Protein AF-A0A3R7BCL9-F1 (afdb_monomer_lite)

Secondary structure (DSSP, 8-state):
------SS-TT--TT-S-EEEEEE-PPTTSSSTT--SS-TTT-S-EEETTEEE-HHHHHHHHHHHTT--EEEEEEEHHHHHHHHHHHSS-EEEEEEEEEETTEEEE--HHHHHHHHHTT---

Structure (mmCIF, N/CA/C/O backbone):
data_AF-A0A3R7BCL9-F1
#
_entry.id   AF-A0A3R7BCL9-F1
#
loop_
_atom_site.group_PDB
_atom_site.id
_atom_site.type_symbol
_atom_site.label_atom_id
_atom_site.label_alt_id
_atom_site.label_comp_id
_atom_site.label_asym_id
_atom_site.label_entity_id
_atom_site.label_seq_id
_atom_site.pdbx_PDB_ins_code
_atom_site.Cartn_x
_atom_site.Cartn_y
_atom_site.Cartn_z
_atom_site.occupancy
_atom_site.B_iso_or_equiv
_atom_site.auth_seq_id
_atom_site.auth_comp_id
_atom_site.auth_asym_id
_atom_site.auth_atom_id
_atom_site.pdbx_PDB_model_num
ATOM 1 N N .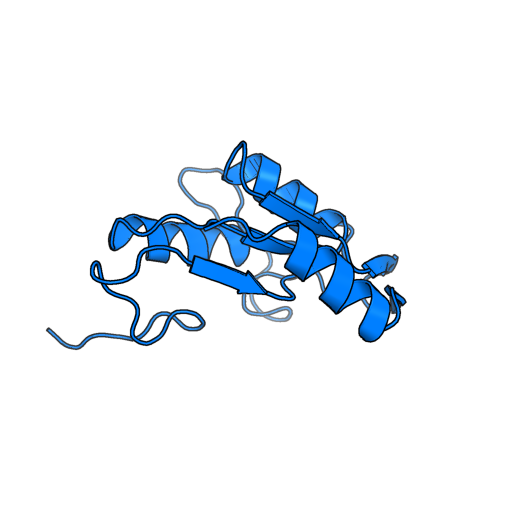 MET A 1 1 ? -26.756 9.597 -12.917 1.00 38.84 1 MET A N 1
ATOM 2 C CA . MET A 1 1 ? -25.893 9.479 -11.727 1.00 38.84 1 MET A CA 1
ATOM 3 C C . MET A 1 1 ? -24.548 10.030 -12.127 1.00 38.84 1 MET A C 1
ATOM 5 O O . MET A 1 1 ? -23.969 9.519 -13.073 1.00 38.84 1 MET A O 1
ATOM 9 N N . GLU A 1 2 ? -24.112 11.124 -11.513 1.00 37.06 2 GLU A N 1
ATOM 10 C CA . GLU A 1 2 ? -22.769 11.646 -11.752 1.00 37.06 2 GLU A CA 1
ATOM 11 C C . GLU A 1 2 ? -21.766 10.674 -11.127 1.00 37.06 2 GLU A C 1
ATOM 13 O O . GLU A 1 2 ? -21.778 10.428 -9.922 1.00 37.06 2 GLU A O 1
ATOM 18 N N . HIS A 1 3 ? -20.945 10.056 -11.971 1.00 44.19 3 HIS A N 1
ATOM 19 C CA . HIS A 1 3 ? -19.874 9.171 -11.544 1.00 44.19 3 HIS A CA 1
ATOM 20 C C . HIS A 1 3 ? -18.736 10.040 -11.003 1.00 44.19 3 HIS A C 1
ATOM 22 O O . HIS A 1 3 ? -17.852 10.457 -11.750 1.00 44.19 3 HIS A O 1
ATOM 28 N N . HIS A 1 4 ? -18.763 10.364 -9.709 1.00 42.41 4 HIS A N 1
ATOM 29 C CA . HIS A 1 4 ? -17.575 10.901 -9.055 1.00 42.41 4 HIS A CA 1
ATOM 30 C C . HIS A 1 4 ? -16.501 9.815 -9.060 1.00 42.41 4 HIS A C 1
ATOM 32 O O . HIS A 1 4 ? -16.613 8.809 -8.361 1.00 42.41 4 HIS A O 1
ATOM 38 N N . ALA A 1 5 ? -15.487 10.012 -9.901 1.00 40.50 5 ALA A N 1
ATOM 39 C CA . ALA A 1 5 ? -14.322 9.153 -9.963 1.00 40.50 5 ALA A CA 1
ATOM 40 C C . ALA A 1 5 ? -13.667 9.084 -8.568 1.00 40.50 5 ALA A C 1
ATOM 42 O O . ALA A 1 5 ? -13.294 10.131 -8.028 1.00 40.50 5 ALA A O 1
ATOM 43 N N . PRO A 1 6 ? -13.523 7.893 -7.967 1.00 52.25 6 PRO A N 1
ATOM 44 C CA . PRO A 1 6 ? -12.655 7.727 -6.809 1.00 52.25 6 PRO A CA 1
ATOM 45 C C . PRO A 1 6 ? -11.238 8.182 -7.177 1.00 52.25 6 PRO A C 1
ATOM 47 O O . PRO A 1 6 ? -10.788 7.936 -8.294 1.00 52.25 6 PRO A O 1
ATOM 50 N N . MET A 1 7 ? -10.560 8.882 -6.261 1.00 67.50 7 MET A N 1
ATOM 51 C CA . MET A 1 7 ? -9.319 9.624 -6.536 1.00 67.50 7 MET A CA 1
ATOM 52 C C . MET A 1 7 ? -8.298 8.834 -7.369 1.00 67.50 7 MET A C 1
ATOM 54 O O . MET A 1 7 ? -7.850 9.340 -8.397 1.00 67.50 7 MET A O 1
ATOM 58 N N . ALA A 1 8 ? -7.943 7.609 -6.956 1.00 76.44 8 ALA A N 1
ATOM 59 C CA . ALA A 1 8 ? -6.970 6.787 -7.681 1.00 76.44 8 ALA A CA 1
ATOM 60 C C . ALA A 1 8 ? -7.595 5.804 -8.691 1.00 76.44 8 ALA A C 1
ATOM 62 O O . ALA A 1 8 ? -6.902 5.356 -9.603 1.00 76.44 8 ALA A O 1
ATOM 63 N N . LEU A 1 9 ? -8.883 5.470 -8.551 1.00 88.94 9 LEU A N 1
ATOM 64 C CA . LEU A 1 9 ? -9.580 4.441 -9.340 1.00 88.94 9 LEU A CA 1
ATOM 65 C C . LEU A 1 9 ? -10.594 5.031 -10.335 1.00 88.94 9 LEU A C 1
ATOM 67 O O . LEU A 1 9 ? -11.637 4.439 -10.617 1.00 88.94 9 LEU A O 1
ATOM 71 N N . GLY A 1 10 ? -10.315 6.224 -10.863 1.00 87.44 10 GLY A N 1
ATOM 72 C CA . GLY A 1 10 ? -11.179 6.870 -11.846 1.00 87.44 10 GLY A CA 1
ATOM 73 C C . GLY A 1 10 ? -11.420 5.987 -13.073 1.00 87.44 10 GLY A C 1
ATOM 74 O O . GLY A 1 10 ? -10.475 5.534 -13.713 1.00 87.44 10 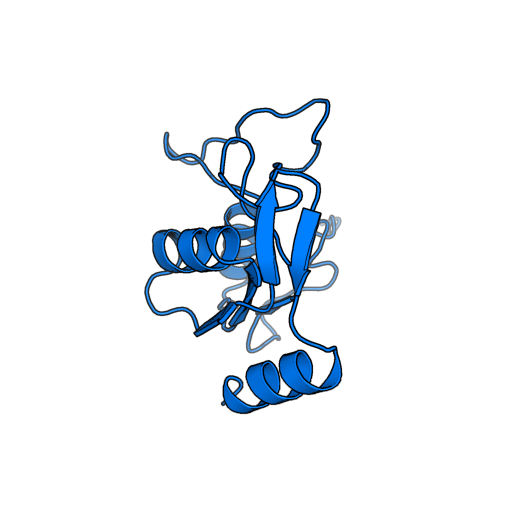GLY A O 1
ATOM 75 N N . GLY A 1 11 ? -12.694 5.755 -13.398 1.00 89.62 11 GLY A N 1
ATOM 76 C CA . GLY A 1 11 ? -13.103 4.889 -14.507 1.00 89.62 11 GLY A CA 1
ATOM 77 C C . GLY A 1 11 ? -13.226 3.404 -14.158 1.00 89.62 11 GLY A C 1
ATOM 78 O O . GLY A 1 11 ? -13.534 2.621 -15.049 1.00 89.62 11 GLY A O 1
ATOM 79 N N . LEU A 1 12 ? -13.019 3.012 -12.895 1.00 94.38 12 LEU A N 1
ATOM 80 C CA . LEU A 1 12 ? -13.310 1.654 -12.447 1.00 94.38 12 LEU A CA 1
ATOM 81 C C . LEU A 1 12 ? -14.816 1.372 -12.496 1.00 94.38 12 LEU A C 1
ATOM 83 O O . LEU A 1 12 ? -15.624 2.146 -11.979 1.00 94.38 12 LEU A O 1
ATOM 87 N N . ASP A 1 13 ? -15.163 0.224 -13.063 1.00 94.62 13 ASP A N 1
ATOM 88 C CA . ASP A 1 13 ? -16.486 -0.383 -13.005 1.00 94.62 13 ASP A CA 1
ATOM 89 C C . ASP A 1 13 ? -16.362 -1.916 -12.892 1.00 94.62 13 ASP A C 1
ATOM 91 O O . ASP A 1 13 ? -15.260 -2.456 -12.778 1.00 94.62 13 ASP A O 1
ATOM 95 N N . GLY A 1 14 ? -17.488 -2.632 -12.908 1.00 95.50 14 GLY A N 1
ATOM 96 C CA . GLY A 1 14 ? -17.506 -4.094 -12.776 1.00 95.50 14 GLY A CA 1
ATOM 97 C C . GLY A 1 14 ? -17.016 -4.873 -14.004 1.00 95.50 14 GLY A C 1
ATOM 98 O O . GLY A 1 14 ? -17.093 -6.097 -13.988 1.00 95.50 14 GLY A O 1
ATOM 99 N N . SER A 1 15 ? -16.562 -4.208 -15.075 1.00 96.44 15 SER A N 1
ATOM 100 C CA . SER A 1 15 ? -15.997 -4.877 -16.257 1.00 96.44 15 SER A CA 1
ATOM 101 C C . SER A 1 15 ? -14.516 -5.237 -16.106 1.00 96.44 15 SER A C 1
ATOM 103 O O . SER A 1 15 ? -13.982 -5.974 -16.931 1.00 96.44 15 SER A O 1
ATOM 105 N N . PHE A 1 16 ? -13.850 -4.732 -15.064 1.00 96.94 16 PHE A N 1
ATOM 106 C CA . PHE A 1 16 ? -12.444 -5.012 -14.793 1.00 96.94 16 PHE A CA 1
ATOM 107 C C . PHE A 1 16 ? -12.276 -6.303 -13.992 1.00 96.94 16 PHE A C 1
ATOM 109 O O . PHE A 1 16 ? -12.977 -6.533 -13.010 1.00 96.94 16 PHE A O 1
ATOM 116 N N . ASP A 1 17 ? -11.271 -7.101 -14.350 1.00 96.69 17 ASP A N 1
ATOM 117 C CA . ASP A 1 17 ? -10.975 -8.354 -13.646 1.00 96.69 17 ASP A CA 1
ATOM 118 C C . ASP A 1 17 ? -10.272 -8.132 -12.297 1.00 96.69 17 ASP A C 1
ATOM 120 O O . ASP A 1 17 ? -10.405 -8.939 -11.376 1.00 96.69 17 ASP A O 1
ATOM 124 N N . ALA A 1 18 ? -9.487 -7.054 -12.172 1.00 95.94 18 ALA A N 1
ATOM 125 C CA . ALA A 1 18 ? -8.691 -6.779 -10.980 1.00 95.94 18 ALA A CA 1
ATOM 126 C C . ALA A 1 18 ? -8.220 -5.319 -10.870 1.00 95.94 18 ALA A C 1
ATOM 128 O O . ALA A 1 18 ? -8.046 -4.614 -11.864 1.00 95.94 18 ALA A O 1
ATOM 129 N N . VAL A 1 19 ? -7.906 -4.907 -9.639 1.00 96.12 19 VAL A N 1
ATOM 130 C CA . VAL A 1 19 ? -7.221 -3.650 -9.305 1.00 96.12 19 VAL A CA 1
ATOM 131 C C . VAL A 1 19 ? -5.810 -3.928 -8.793 1.00 96.12 19 VAL A C 1
ATOM 133 O O . VAL A 1 19 ? -5.599 -4.777 -7.922 1.00 96.12 19 VAL A O 1
ATOM 136 N N . PHE A 1 20 ? -4.845 -3.149 -9.284 1.00 96.69 20 PHE A N 1
ATOM 137 C CA . PHE A 1 20 ? -3.473 -3.119 -8.782 1.00 96.69 20 PHE A CA 1
ATOM 138 C C . PHE A 1 20 ? -3.153 -1.773 -8.130 1.00 96.69 20 PHE A C 1
ATOM 140 O O . PHE A 1 20 ? -3.129 -0.736 -8.789 1.00 96.69 20 PHE A O 1
ATOM 147 N N . LEU A 1 21 ? -2.820 -1.799 -6.841 1.00 96.94 21 LEU A N 1
ATOM 148 C CA . LEU A 1 21 ? -2.399 -0.626 -6.078 1.00 96.94 21 LEU A CA 1
ATOM 149 C C . LEU A 1 21 ? -0.868 -0.515 -6.124 1.00 96.94 21 LEU A C 1
ATOM 151 O O . LEU A 1 21 ? -0.142 -1.150 -5.353 1.00 96.94 21 LEU A O 1
ATOM 155 N N . ILE A 1 22 ? -0.349 0.254 -7.082 1.00 95.88 22 ILE A N 1
ATOM 156 C CA . ILE A 1 22 ? 1.091 0.330 -7.363 1.00 95.88 22 ILE A CA 1
ATOM 157 C C . ILE A 1 22 ? 1.748 1.523 -6.661 1.00 95.88 22 ILE A C 1
ATOM 159 O O . ILE A 1 22 ? 1.352 2.664 -6.858 1.00 95.88 22 ILE A O 1
ATOM 163 N N . GLY A 1 23 ? 2.814 1.275 -5.894 1.00 95.31 23 GLY A N 1
ATOM 164 C CA . GLY A 1 23 ? 3.636 2.327 -5.287 1.00 95.31 23 GLY A CA 1
ATOM 165 C C . GLY A 1 23 ? 3.052 2.977 -4.028 1.00 95.31 23 GLY A C 1
ATOM 166 O O . GLY A 1 23 ? 3.544 4.031 -3.624 1.00 95.31 23 GLY A O 1
ATOM 167 N N . PHE A 1 24 ? 2.064 2.344 -3.398 1.00 97.44 24 PHE A N 1
ATOM 168 C CA . PHE A 1 24 ? 1.395 2.832 -2.195 1.00 97.44 24 PHE A CA 1
ATOM 169 C C . PHE A 1 24 ? 2.346 2.931 -0.988 1.00 97.44 24 PHE A C 1
ATOM 171 O O . PHE A 1 24 ? 3.423 2.322 -0.939 1.00 97.44 24 PHE A O 1
ATOM 178 N N . HIS A 1 25 ? 1.932 3.722 -0.000 1.00 97.69 25 HIS A N 1
ATOM 179 C CA . HIS A 1 25 ? 2.544 3.809 1.325 1.00 97.69 25 HIS A CA 1
ATOM 180 C C . HIS A 1 25 ? 1.531 3.417 2.402 1.00 97.69 25 HIS A C 1
ATOM 182 O O . HIS A 1 25 ? 0.335 3.305 2.142 1.00 97.69 25 HIS A O 1
ATOM 188 N N . ALA A 1 26 ? 2.026 3.202 3.617 1.00 97.81 26 ALA A N 1
ATOM 189 C CA . ALA A 1 26 ? 1.173 2.917 4.760 1.00 97.81 26 ALA A CA 1
ATOM 190 C C . ALA A 1 26 ? 0.375 4.148 5.220 1.00 97.81 26 ALA A C 1
ATOM 192 O O . ALA A 1 26 ? 0.759 5.296 4.959 1.00 97.81 26 ALA A O 1
ATOM 193 N N . MET A 1 27 ? -0.693 3.881 5.965 1.00 97.75 27 MET A N 1
ATOM 194 C CA . MET A 1 27 ? -1.547 4.856 6.635 1.00 97.75 27 MET A CA 1
ATOM 195 C C . MET A 1 27 ? -0.781 5.782 7.589 1.00 97.75 27 MET A C 1
ATOM 197 O O . MET A 1 27 ? 0.335 5.493 8.036 1.00 97.75 27 MET A O 1
ATOM 201 N N . ALA A 1 28 ? -1.401 6.908 7.942 1.00 97.44 28 ALA A N 1
ATOM 202 C CA . ALA A 1 28 ? -0.882 7.818 8.958 1.00 97.44 28 ALA A CA 1
ATOM 203 C C . ALA A 1 28 ? -0.562 7.093 10.283 1.00 97.44 28 ALA A C 1
ATOM 205 O O . ALA A 1 28 ? -1.217 6.134 10.671 1.00 97.44 28 ALA A O 1
ATOM 206 N N . GLY A 1 29 ? 0.509 7.517 10.961 1.00 94.56 29 GLY A N 1
ATOM 207 C CA . GLY A 1 29 ? 0.976 6.888 12.206 1.00 94.56 29 GLY A CA 1
ATOM 208 C C . GLY A 1 29 ? 1.775 5.588 12.022 1.00 94.56 29 GLY A C 1
ATOM 209 O O . GLY A 1 29 ? 2.488 5.181 12.942 1.00 94.56 29 GLY A O 1
ATOM 210 N N . ALA A 1 30 ? 1.748 4.964 10.840 1.00 96.12 30 ALA A N 1
ATOM 211 C CA . ALA A 1 30 ? 2.576 3.798 10.555 1.00 96.12 30 ALA A CA 1
ATOM 212 C C . ALA A 1 30 ? 4.067 4.160 10.424 1.00 96.12 30 ALA A C 1
ATOM 214 O O . ALA A 1 30 ? 4.446 5.239 9.951 1.00 96.12 30 ALA A O 1
ATOM 215 N N . LYS A 1 31 ? 4.936 3.204 10.781 1.00 96.06 31 LYS A N 1
ATOM 216 C CA . LYS A 1 31 ? 6.393 3.279 10.578 1.00 96.06 31 LYS A CA 1
ATOM 217 C C . LYS A 1 31 ? 6.756 2.953 9.122 1.00 96.06 31 LYS A C 1
ATOM 219 O O . LYS A 1 31 ? 7.390 1.940 8.859 1.00 96.06 31 LYS A O 1
ATOM 224 N N . GLY A 1 32 ? 6.312 3.800 8.196 1.00 96.81 32 GLY A N 1
ATOM 225 C CA . GLY A 1 32 ? 6.532 3.668 6.753 1.00 96.81 32 GLY A CA 1
ATOM 226 C C . GLY A 1 32 ? 7.032 4.963 6.115 1.00 96.81 32 GLY A C 1
ATOM 227 O O . GLY A 1 32 ? 6.903 6.047 6.691 1.00 96.81 32 GLY A O 1
ATOM 228 N N . VAL A 1 33 ? 7.638 4.858 4.935 1.00 97.88 33 VAL A N 1
ATOM 229 C CA . VAL A 1 33 ? 8.121 6.023 4.186 1.00 97.88 33 VAL A CA 1
ATOM 230 C C . VAL A 1 33 ? 6.933 6.742 3.548 1.00 97.88 33 VAL A C 1
ATOM 232 O O . VAL A 1 33 ? 6.103 6.136 2.878 1.00 97.88 33 VAL A O 1
ATOM 235 N N . LEU A 1 34 ? 6.861 8.052 3.766 1.00 96.94 34 LEU A N 1
ATOM 236 C CA . LEU A 1 34 ? 5.750 8.940 3.424 1.00 96.94 34 LEU A CA 1
ATOM 237 C C . LEU A 1 34 ? 4.413 8.553 4.069 1.00 96.94 34 LEU A C 1
ATOM 239 O O . LEU A 1 34 ? 3.369 8.930 3.547 1.00 96.94 34 LEU A O 1
ATOM 243 N N . SER A 1 35 ? 4.426 7.869 5.219 1.00 97.06 35 SER A N 1
ATOM 244 C CA . SER A 1 35 ? 3.190 7.443 5.880 1.00 97.06 35 SER A CA 1
ATOM 245 C C . SER A 1 35 ? 2.238 8.616 6.153 1.00 97.06 35 SER A C 1
ATOM 247 O O . SER A 1 35 ? 2.596 9.620 6.792 1.00 97.06 35 SER A O 1
ATOM 249 N N . HIS A 1 36 ? 1.034 8.515 5.593 1.00 97.31 36 HIS A N 1
ATOM 250 C CA . HIS A 1 36 ? -0.100 9.416 5.788 1.00 97.31 36 HIS A CA 1
ATOM 251 C C . HIS A 1 36 ? -1.378 8.776 5.232 1.00 97.31 36 HIS A C 1
ATOM 253 O O . HIS A 1 36 ? -1.323 7.734 4.586 1.00 97.31 36 HIS A O 1
ATOM 259 N N . THR A 1 37 ? -2.516 9.422 5.474 1.00 96.31 37 THR A N 1
ATOM 260 C CA . THR A 1 37 ? -3.800 9.044 4.881 1.00 96.31 37 THR A CA 1
ATOM 261 C C . THR A 1 37 ? -4.407 10.285 4.236 1.00 96.31 37 THR A C 1
ATOM 263 O O . THR A 1 37 ? -4.769 11.203 4.969 1.00 96.31 37 THR A O 1
ATOM 266 N N . MET A 1 38 ? -4.510 10.337 2.902 1.00 93.25 38 MET A N 1
ATOM 267 C CA . MET A 1 38 ? -5.088 11.411 2.070 1.00 93.25 38 MET A CA 1
ATOM 268 C C . MET A 1 38 ? -4.388 12.775 2.162 1.00 93.25 38 MET A C 1
ATOM 270 O O . MET A 1 38 ? -3.973 13.358 1.165 1.00 93.25 38 MET A O 1
ATOM 274 N N . SER A 1 39 ? -4.257 13.331 3.365 1.00 93.00 39 SER A N 1
ATOM 275 C CA . SER A 1 39 ? -3.569 14.591 3.610 1.00 93.00 39 SER A CA 1
ATOM 276 C C . SER A 1 39 ? -2.698 14.492 4.848 1.00 93.00 39 SER A C 1
ATOM 278 O O . SER A 1 39 ? -3.189 14.478 5.974 1.00 93.00 39 SER A O 1
ATOM 280 N N . SER A 1 40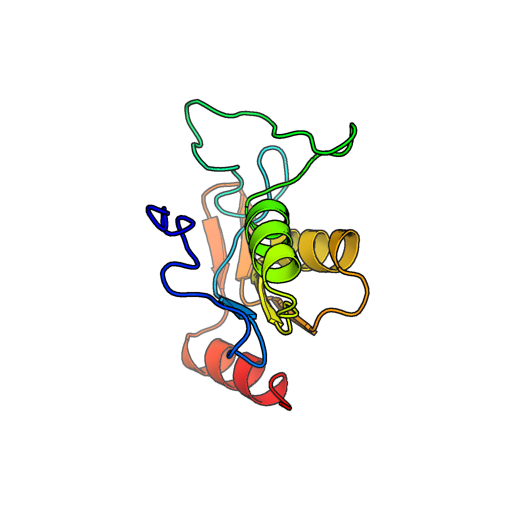 ? -1.383 14.554 4.643 1.00 91.62 40 SER A N 1
ATOM 281 C CA . SER A 1 40 ? -0.400 14.588 5.735 1.00 91.62 40 SER A CA 1
ATOM 282 C C . SER A 1 40 ? -0.496 15.816 6.650 1.00 91.62 40 SER A C 1
ATOM 284 O O . SER A 1 40 ? 0.163 15.855 7.687 1.00 91.62 40 SER A O 1
ATOM 286 N N . ARG A 1 41 ? -1.298 16.819 6.274 1.00 93.38 41 ARG A N 1
ATOM 287 C CA . ARG A 1 41 ? -1.489 18.064 7.029 1.00 93.38 41 ARG A CA 1
ATOM 288 C C . ARG A 1 41 ? -2.811 18.119 7.782 1.00 93.38 41 ARG A C 1
ATOM 290 O O . ARG A 1 41 ? -2.891 18.796 8.800 1.00 93.38 41 ARG A O 1
ATOM 297 N N . HIS A 1 42 ? -3.841 17.468 7.249 1.00 95.38 42 HIS A N 1
ATOM 298 C CA . HIS A 1 42 ? -5.219 17.661 7.698 1.00 95.38 42 HIS A CA 1
ATOM 299 C C . HIS A 1 42 ? -5.859 16.392 8.265 1.00 95.38 42 HIS A C 1
ATOM 301 O O . HIS A 1 42 ? -6.846 16.498 8.986 1.00 95.38 42 HIS A O 1
ATOM 307 N N . ILE A 1 43 ? -5.314 15.208 7.969 1.00 94.25 43 ILE A N 1
ATOM 308 C CA . ILE A 1 43 ? -5.911 13.929 8.357 1.00 94.25 43 ILE A CA 1
ATOM 309 C C . ILE A 1 43 ? -4.883 13.113 9.138 1.00 94.25 43 ILE A C 1
ATOM 311 O O . ILE A 1 43 ? -3.818 12.767 8.630 1.00 94.25 43 ILE A O 1
ATOM 315 N N . TYR A 1 44 ? -5.224 12.808 10.391 1.00 92.62 44 TYR A N 1
ATOM 316 C CA . TYR A 1 44 ? -4.397 11.965 11.254 1.00 92.62 44 TYR A CA 1
ATOM 317 C C . TYR A 1 44 ? -4.832 10.499 11.225 1.00 92.62 44 TYR A C 1
ATOM 319 O O . TYR A 1 44 ? -3.975 9.630 11.295 1.00 92.62 44 TYR A O 1
ATOM 327 N N . ARG A 1 45 ? -6.141 10.215 11.136 1.00 96.06 45 ARG A N 1
ATOM 328 C CA . ARG A 1 45 ? -6.702 8.851 11.115 1.00 96.06 45 ARG A CA 1
ATOM 329 C C . ARG A 1 45 ? -8.010 8.839 10.334 1.00 96.06 45 ARG A C 1
ATOM 331 O O . ARG A 1 45 ? -8.764 9.810 10.397 1.00 96.06 45 ARG A O 1
ATOM 338 N N . VAL A 1 46 ? -8.297 7.727 9.666 1.00 96.38 46 VAL A N 1
ATOM 339 C CA . VAL A 1 46 ? -9.611 7.421 9.081 1.00 96.38 46 VAL A CA 1
ATOM 340 C C . VAL A 1 46 ? -10.091 6.115 9.698 1.00 96.38 46 VAL A C 1
ATOM 342 O O . VAL A 1 46 ? -9.320 5.162 9.784 1.00 96.38 46 VAL A O 1
ATOM 345 N N . LEU A 1 47 ? -11.342 6.078 10.161 1.00 97.25 47 LEU A N 1
ATOM 346 C CA . LEU A 1 47 ? -11.928 4.905 10.807 1.00 97.25 47 LEU A CA 1
ATOM 347 C C . LEU A 1 47 ? -13.060 4.337 9.950 1.00 97.25 47 LEU A C 1
ATOM 349 O O . LEU A 1 47 ? -14.003 5.050 9.617 1.00 97.25 47 LEU A O 1
ATOM 353 N N . LEU A 1 48 ? -12.995 3.040 9.671 1.00 94.81 48 LEU A N 1
ATOM 354 C CA . LEU A 1 48 ? -14.074 2.247 9.100 1.00 94.81 48 LEU A CA 1
ATOM 355 C C . LEU A 1 48 ? -14.557 1.251 10.151 1.00 94.81 48 LEU A C 1
ATOM 357 O O . LEU A 1 48 ? -13.798 0.384 10.579 1.00 94.81 48 LEU A O 1
ATOM 361 N N . ASN A 1 49 ? -15.817 1.366 10.573 1.00 95.25 49 ASN A N 1
ATOM 362 C CA . ASN A 1 49 ? -16.413 0.492 11.594 1.00 95.25 49 ASN A CA 1
ATOM 363 C C . ASN A 1 49 ? -15.536 0.355 12.859 1.00 95.25 49 ASN A C 1
ATOM 365 O O . ASN A 1 49 ? -15.394 -0.722 13.429 1.00 95.25 49 ASN A O 1
ATOM 369 N N . GLY A 1 50 ? -14.898 1.456 13.270 1.00 95.88 50 GLY A N 1
ATOM 370 C CA . GLY A 1 50 ? -14.001 1.507 14.429 1.00 95.88 50 GLY A CA 1
ATOM 371 C C . GLY A 1 50 ? -12.571 1.015 14.180 1.00 95.88 50 GLY A C 1
ATOM 372 O O . GLY A 1 50 ? -11.724 1.189 15.052 1.00 95.88 50 GLY A O 1
ATOM 373 N N . SER A 1 51 ? -12.273 0.465 13.001 1.00 95.00 51 SER A N 1
ATOM 374 C CA . SER A 1 51 ? -10.925 0.054 12.598 1.00 95.00 51 SER A CA 1
ATOM 375 C C . SER A 1 51 ? -10.246 1.131 11.760 1.00 95.00 51 SER A C 1
ATOM 377 O O . SER A 1 51 ? -10.867 1.752 10.904 1.00 95.00 51 SER A O 1
ATOM 379 N N . GLU A 1 52 ? -8.965 1.373 12.012 1.00 96.81 52 GLU A N 1
ATOM 380 C CA . GLU A 1 52 ? -8.202 2.378 11.278 1.00 96.81 52 GLU A CA 1
ATOM 381 C C . GLU A 1 52 ? -7.789 1.874 9.898 1.00 96.81 52 GLU A C 1
ATOM 383 O O . GLU A 1 52 ? -7.339 0.736 9.760 1.00 96.81 52 GLU A O 1
ATOM 388 N N . ILE A 1 53 ? -7.949 2.729 8.888 1.00 97.50 53 ILE A N 1
ATOM 389 C CA . ILE A 1 53 ? -7.589 2.431 7.503 1.00 97.50 53 ILE A CA 1
ATOM 390 C C . ILE A 1 53 ? -6.769 3.567 6.881 1.00 97.50 53 ILE A C 1
ATOM 392 O O . ILE A 1 53 ? -6.968 4.749 7.181 1.00 97.50 53 ILE A O 1
ATOM 396 N N . GLY A 1 54 ? -5.852 3.199 5.986 1.00 97.19 54 GLY A N 1
ATOM 397 C CA . GLY A 1 54 ? -5.187 4.113 5.063 1.00 97.19 54 GLY A CA 1
ATOM 398 C C . GLY A 1 54 ? -5.849 4.155 3.694 1.00 97.19 54 GLY A C 1
ATOM 399 O O . GLY A 1 54 ? -6.934 3.616 3.471 1.00 97.19 54 GLY A O 1
ATOM 400 N N . GLU A 1 55 ? -5.142 4.756 2.743 1.00 97.19 55 GLU A N 1
ATOM 401 C CA . GLU A 1 55 ? -5.557 4.819 1.338 1.00 97.19 55 GLU A CA 1
ATOM 402 C C . GLU A 1 55 ? -5.664 3.429 0.705 1.00 97.19 55 GLU A C 1
ATOM 404 O O . GLU A 1 55 ? -6.559 3.204 -0.098 1.00 97.19 55 GLU A O 1
ATOM 409 N N . ILE A 1 56 ? -4.834 2.463 1.126 1.00 97.81 56 ILE A N 1
ATOM 410 C CA . ILE A 1 56 ? -4.957 1.061 0.691 1.00 97.81 56 ILE A CA 1
ATOM 411 C C . ILE A 1 56 ? -6.356 0.534 1.018 1.00 97.81 56 ILE A C 1
ATOM 413 O O . ILE A 1 56 ? -7.009 -0.056 0.161 1.00 97.81 56 ILE A O 1
ATOM 417 N N . GLY A 1 57 ? -6.834 0.769 2.243 1.00 97.12 57 GLY A N 1
ATOM 418 C CA . GLY A 1 57 ? -8.177 0.371 2.657 1.00 97.12 57 GLY A CA 1
ATOM 419 C C . GLY A 1 57 ? -9.265 1.122 1.894 1.00 97.12 57 GLY A C 1
ATOM 420 O O . GLY A 1 57 ? -10.196 0.493 1.403 1.00 97.12 57 GLY A O 1
ATOM 421 N N . ILE A 1 58 ? -9.128 2.443 1.746 1.00 96.38 58 ILE A N 1
ATOM 422 C CA . ILE A 1 58 ? -10.102 3.286 1.032 1.00 96.38 58 ILE A CA 1
ATOM 423 C C . ILE A 1 58 ? -10.273 2.816 -0.419 1.00 96.38 58 ILE A C 1
ATOM 425 O O . ILE A 1 58 ? -11.394 2.529 -0.838 1.00 96.38 58 ILE A O 1
ATOM 429 N N . GLU A 1 59 ? -9.177 2.660 -1.163 1.00 96.50 59 GLU A N 1
ATOM 430 C CA . GLU A 1 59 ? -9.224 2.216 -2.561 1.00 96.50 59 GLU A CA 1
ATOM 431 C C . GLU A 1 59 ? -9.709 0.762 -2.684 1.00 96.50 59 GLU A C 1
ATOM 433 O O . GLU A 1 59 ? -10.434 0.419 -3.616 1.00 96.50 59 GLU A O 1
ATOM 438 N N . SER A 1 60 ? -9.405 -0.095 -1.704 1.00 96.12 60 SER A N 1
ATOM 439 C CA . SER A 1 60 ? -9.921 -1.471 -1.686 1.00 96.12 60 SER A CA 1
ATOM 440 C C . SER A 1 60 ? -11.434 -1.540 -1.466 1.00 96.12 60 SER A C 1
ATOM 442 O O . SER A 1 60 ? -12.093 -2.400 -2.046 1.00 96.12 60 SER A O 1
ATOM 444 N N . LEU A 1 61 ? -12.006 -0.640 -0.658 1.00 95.31 61 LEU A N 1
ATOM 445 C CA . LEU A 1 61 ? -13.460 -0.551 -0.475 1.00 95.31 61 LEU A CA 1
ATOM 446 C C . LEU A 1 61 ? -14.156 -0.115 -1.761 1.00 95.31 61 LEU A C 1
ATOM 448 O O . LEU A 1 61 ? -15.193 -0.666 -2.118 1.00 95.31 61 LEU A O 1
ATOM 452 N N . ILE A 1 62 ? -13.570 0.858 -2.458 1.00 95.00 62 ILE A N 1
ATOM 453 C CA . ILE A 1 62 ? -14.053 1.320 -3.758 1.00 95.00 62 ILE A CA 1
ATOM 454 C C . ILE A 1 62 ? -14.021 0.174 -4.774 1.00 95.00 62 ILE A C 1
ATOM 456 O O . ILE A 1 62 ? -15.012 -0.057 -5.462 1.00 95.00 62 ILE A O 1
ATOM 460 N N . ALA A 1 63 ? -12.919 -0.575 -4.845 1.00 95.94 63 ALA A N 1
ATOM 461 C CA . ALA A 1 63 ? -12.821 -1.732 -5.730 1.00 95.94 63 ALA A CA 1
ATOM 462 C C . ALA A 1 63 ? -13.872 -2.803 -5.387 1.00 95.94 63 ALA A C 1
ATOM 464 O O . ALA A 1 63 ? -14.611 -3.261 -6.261 1.00 95.94 63 ALA A O 1
ATOM 465 N N . GLY A 1 64 ? -14.022 -3.111 -4.095 1.00 95.44 64 GLY A N 1
ATOM 466 C CA . GLY A 1 64 ? -15.033 -4.041 -3.595 1.00 95.44 64 GLY A CA 1
ATOM 467 C C . GLY A 1 64 ? -16.471 -3.612 -3.901 1.00 95.44 64 GLY A C 1
ATOM 468 O O . GLY A 1 64 ? -17.300 -4.470 -4.194 1.00 95.44 64 GLY A O 1
ATOM 469 N N . TYR A 1 65 ? -16.769 -2.308 -3.909 1.00 95.56 65 TYR A N 1
ATOM 470 C CA . TYR A 1 65 ? -18.082 -1.785 -4.307 1.00 95.56 65 TYR A CA 1
ATOM 471 C C . TYR A 1 65 ? -18.442 -2.150 -5.756 1.00 95.56 65 TYR A C 1
ATOM 473 O O . TYR A 1 65 ? -19.592 -2.485 -6.034 1.00 95.56 65 TYR A O 1
ATOM 481 N N . TYR A 1 66 ? -17.464 -2.146 -6.666 1.00 96.31 66 TYR A N 1
ATOM 482 C CA . TYR A 1 66 ? -17.651 -2.571 -8.057 1.00 96.31 66 TYR A CA 1
ATOM 483 C C . TYR A 1 66 ? -17.521 -4.087 -8.264 1.00 96.31 66 TYR A C 1
ATOM 485 O O . TYR A 1 66 ? -17.640 -4.559 -9.391 1.00 96.31 66 TYR A O 1
ATOM 493 N N . GLY A 1 67 ? -17.288 -4.862 -7.200 1.00 96.56 67 GLY A N 1
ATOM 494 C CA . GLY A 1 67 ? -17.061 -6.304 -7.291 1.00 96.56 67 GLY A CA 1
ATOM 495 C C . GLY A 1 67 ? -15.696 -6.686 -7.871 1.00 96.56 67 GLY A C 1
ATOM 496 O O . GLY A 1 67 ? -15.501 -7.845 -8.227 1.00 96.56 67 GLY A O 1
ATOM 497 N N . VAL A 1 68 ? -14.751 -5.743 -7.951 1.00 97.12 68 VAL A N 1
ATOM 498 C CA . VAL A 1 68 ? -13.421 -5.964 -8.532 1.00 97.12 68 VAL A CA 1
ATOM 499 C C . VAL A 1 68 ? -12.403 -6.225 -7.415 1.00 97.12 68 VAL A C 1
ATOM 501 O O . VAL A 1 68 ? -12.240 -5.385 -6.525 1.00 97.12 68 VAL A O 1
ATOM 504 N N . PRO A 1 69 ? -11.691 -7.365 -7.416 1.00 96.06 69 PRO A N 1
ATOM 505 C CA . PRO A 1 69 ? -10.723 -7.675 -6.373 1.00 96.06 69 PRO A CA 1
ATOM 506 C C . PRO A 1 69 ? -9.438 -6.847 -6.512 1.00 96.06 69 PRO A C 1
ATOM 508 O O . PRO A 1 69 ? -8.914 -6.645 -7.609 1.00 96.06 69 PRO A O 1
ATOM 511 N N . VAL A 1 70 ? -8.856 -6.437 -5.382 1.00 96.94 70 VAL A N 1
ATOM 512 C CA . VAL A 1 70 ? -7.469 -5.948 -5.357 1.00 96.94 70 VAL A CA 1
ATOM 513 C C . VAL A 1 70 ? -6.538 -7.153 -5.400 1.00 96.94 70 VAL A C 1
ATOM 515 O O . VAL A 1 70 ? -6.413 -7.886 -4.421 1.00 96.94 70 VAL A O 1
ATOM 518 N N . ALA A 1 71 ? -5.878 -7.359 -6.535 1.00 96.25 71 ALA A N 1
ATOM 519 C CA . ALA A 1 71 ? -5.038 -8.532 -6.757 1.00 96.25 71 ALA A CA 1
ATOM 520 C C . ALA A 1 71 ? -3.557 -8.286 -6.431 1.00 96.25 71 ALA A C 1
ATOM 522 O O . ALA A 1 71 ? -2.830 -9.237 -6.160 1.00 96.25 71 ALA A O 1
ATOM 523 N N . LEU A 1 72 ? -3.099 -7.028 -6.404 1.00 97.44 72 LEU A N 1
ATOM 524 C CA . LEU A 1 72 ? -1.710 -6.686 -6.090 1.00 97.44 72 LEU A CA 1
ATOM 525 C C . LEU A 1 72 ? -1.613 -5.355 -5.345 1.00 97.44 72 LEU A C 1
ATOM 527 O O . LEU A 1 72 ? -2.184 -4.355 -5.778 1.00 97.44 72 LEU A O 1
ATOM 531 N N . VAL A 1 73 ? -0.786 -5.317 -4.297 1.00 98.00 73 VAL A N 1
ATOM 532 C CA . VAL A 1 73 ? -0.355 -4.072 -3.643 1.00 98.00 73 VAL A CA 1
ATOM 533 C C . VAL A 1 73 ? 1.169 -3.992 -3.594 1.00 98.00 73 VAL A C 1
ATOM 535 O O . VAL A 1 73 ? 1.850 -4.883 -3.080 1.00 98.00 73 VAL A O 1
ATOM 538 N N . THR A 1 74 ? 1.746 -2.908 -4.105 1.00 98.25 74 THR A N 1
ATOM 539 C CA . THR A 1 74 ? 3.199 -2.686 -4.069 1.00 98.25 74 THR A CA 1
ATOM 540 C C . THR A 1 74 ? 3.528 -1.401 -3.331 1.00 98.25 74 THR A C 1
ATOM 542 O O . THR A 1 74 ? 2.803 -0.418 -3.443 1.00 98.25 74 THR A O 1
ATOM 545 N N . GLY A 1 75 ? 4.623 -1.398 -2.576 1.00 98.00 75 GLY A N 1
ATOM 546 C CA . GLY A 1 75 ? 4.944 -0.277 -1.700 1.00 98.00 75 GLY A CA 1
ATOM 547 C C . GLY A 1 75 ? 6.170 -0.527 -0.837 1.00 98.00 75 GLY A C 1
ATOM 548 O O . GLY A 1 75 ? 7.076 -1.277 -1.218 1.00 98.00 75 GLY A O 1
ATOM 549 N N . ASP A 1 76 ? 6.202 0.118 0.323 1.00 98.38 76 ASP A N 1
ATOM 550 C CA . ASP A 1 76 ? 7.163 -0.201 1.375 1.00 98.38 76 ASP A CA 1
ATOM 551 C C . ASP A 1 76 ? 6.706 -1.398 2.233 1.00 98.38 76 ASP A C 1
ATOM 553 O O . ASP A 1 76 ? 5.641 -1.993 2.036 1.00 98.38 76 ASP A O 1
ATOM 557 N N . GLU A 1 77 ? 7.550 -1.821 3.164 1.00 98.12 77 GLU A N 1
ATOM 558 C CA . GLU A 1 77 ? 7.278 -2.932 4.071 1.00 98.12 77 GLU A CA 1
ATOM 559 C C . GLU A 1 77 ? 6.036 -2.676 4.935 1.00 98.12 77 GLU A C 1
ATOM 561 O O . GLU A 1 77 ? 5.263 -3.597 5.196 1.00 98.12 77 GLU A O 1
ATOM 566 N N . ALA A 1 78 ? 5.798 -1.421 5.322 1.00 98.31 78 ALA A N 1
ATOM 567 C CA . ALA A 1 78 ? 4.634 -1.042 6.108 1.00 98.31 78 ALA A CA 1
ATOM 568 C C . ALA A 1 78 ? 3.343 -1.125 5.277 1.00 98.31 78 ALA A C 1
ATOM 570 O O . ALA A 1 78 ? 2.380 -1.739 5.730 1.00 98.31 78 ALA A O 1
ATOM 571 N N . ALA A 1 79 ? 3.341 -0.602 4.046 1.00 98.44 79 ALA A N 1
ATOM 572 C CA . ALA A 1 79 ? 2.209 -0.669 3.121 1.00 98.44 79 ALA A CA 1
ATOM 573 C C . ALA A 1 79 ? 1.827 -2.117 2.804 1.00 98.44 79 ALA A C 1
ATOM 575 O O . ALA A 1 79 ? 0.663 -2.502 2.837 1.00 98.44 79 ALA A O 1
ATOM 576 N N . THR A 1 80 ? 2.827 -2.956 2.532 1.00 98.19 80 THR A N 1
ATOM 577 C CA . THR A 1 80 ? 2.587 -4.374 2.232 1.00 98.19 80 THR A CA 1
ATOM 578 C C . THR A 1 80 ? 2.085 -5.159 3.446 1.00 98.19 80 THR A C 1
ATOM 580 O O . THR A 1 80 ? 1.277 -6.075 3.284 1.00 98.19 80 THR A O 1
ATOM 583 N N . LYS A 1 81 ? 2.505 -4.791 4.662 1.00 98.00 81 LYS A N 1
ATOM 584 C CA . LYS A 1 81 ? 1.953 -5.345 5.904 1.00 98.00 81 LYS A CA 1
ATOM 585 C C . LYS A 1 81 ? 0.508 -4.898 6.133 1.00 98.00 81 LYS A C 1
ATOM 587 O O . LYS A 1 81 ? -0.321 -5.733 6.484 1.00 98.00 81 LYS A O 1
ATOM 592 N N . GLU A 1 82 ? 0.208 -3.619 5.918 1.00 98.25 82 GLU A N 1
ATOM 593 C CA . GLU A 1 82 ? -1.153 -3.075 5.985 1.00 98.25 82 GLU A CA 1
ATOM 594 C C . GLU A 1 82 ? -2.080 -3.792 4.998 1.00 98.25 82 GLU A C 1
ATOM 596 O O . GLU A 1 82 ? -3.112 -4.317 5.407 1.00 98.25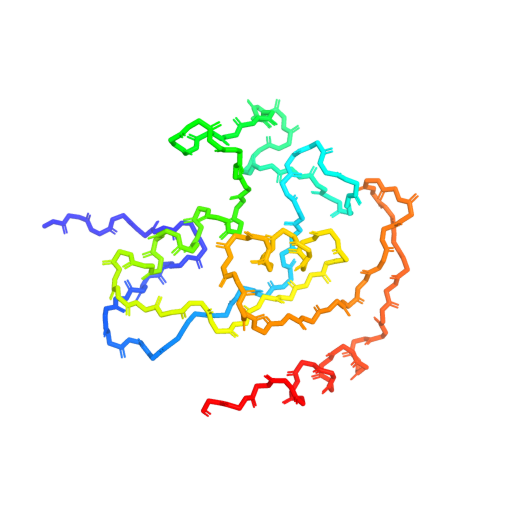 82 GLU A O 1
ATOM 601 N N . ALA A 1 83 ? -1.667 -3.922 3.734 1.00 98.19 83 ALA A N 1
ATOM 602 C CA . ALA A 1 83 ? -2.435 -4.615 2.704 1.00 98.19 83 ALA A CA 1
ATOM 603 C C . ALA A 1 83 ? -2.786 -6.056 3.102 1.00 98.19 83 ALA A C 1
ATOM 605 O O . ALA A 1 83 ? -3.944 -6.448 3.018 1.00 98.19 83 ALA A O 1
ATOM 606 N N . ARG A 1 84 ? -1.816 -6.836 3.600 1.00 97.56 84 ARG A N 1
ATOM 607 C CA . ARG A 1 84 ? -2.071 -8.210 4.078 1.00 97.56 84 ARG A CA 1
ATOM 608 C C . ARG A 1 84 ? -2.988 -8.250 5.295 1.00 97.56 84 ARG A C 1
ATOM 610 O O . ARG A 1 84 ? -3.816 -9.146 5.401 1.00 97.56 84 ARG A O 1
ATOM 617 N N . SER A 1 85 ? -2.847 -7.291 6.208 1.00 96.56 85 SER A N 1
ATOM 618 C CA . SER A 1 85 ? -3.714 -7.202 7.385 1.00 96.56 85 SER A CA 1
ATOM 619 C C . SER A 1 85 ? -5.166 -6.897 7.017 1.00 96.56 85 SER A C 1
ATOM 621 O O . SER A 1 85 ? -6.061 -7.348 7.723 1.00 96.56 85 SER A O 1
ATOM 623 N N . LEU A 1 86 ? -5.394 -6.122 5.953 1.00 95.94 86 LEU A N 1
ATOM 624 C CA . LEU A 1 86 ? -6.728 -5.708 5.512 1.00 95.94 86 LEU A CA 1
ATOM 625 C C . LEU A 1 86 ? -7.374 -6.709 4.545 1.00 95.94 86 LEU A C 1
ATOM 627 O O . LEU A 1 86 ? -8.566 -6.974 4.649 1.00 95.94 86 LEU A O 1
ATOM 631 N N . LEU A 1 87 ? -6.598 -7.255 3.606 1.00 95.56 87 LEU A N 1
ATOM 632 C CA . LEU A 1 87 ? -7.096 -8.021 2.455 1.00 95.56 87 LEU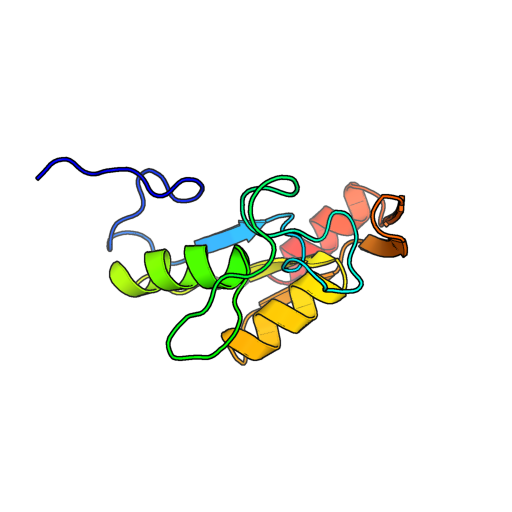 A CA 1
ATOM 633 C C . LEU A 1 87 ? -6.763 -9.521 2.527 1.00 95.56 87 LEU A C 1
ATOM 635 O O . LEU A 1 87 ? -7.076 -10.273 1.607 1.00 95.56 87 LEU A O 1
ATOM 639 N N . GLY A 1 88 ? -6.099 -9.976 3.592 1.00 92.94 88 GLY A N 1
ATOM 640 C CA . GLY A 1 88 ? -5.717 -11.376 3.763 1.00 92.94 88 GLY A CA 1
ATOM 641 C C . GLY A 1 88 ? -4.622 -11.810 2.785 1.00 92.94 88 GLY A C 1
ATOM 642 O O . GLY A 1 88 ? -3.485 -11.338 2.851 1.00 92.94 88 GLY A O 1
ATOM 643 N N . THR A 1 89 ? -4.940 -12.741 1.883 1.00 88.25 89 THR A N 1
ATOM 644 C CA . THR A 1 89 ? -3.977 -13.385 0.969 1.00 88.25 89 THR A CA 1
ATOM 645 C C . THR A 1 89 ? -3.667 -12.569 -0.291 1.00 88.25 89 THR A C 1
ATOM 647 O O . THR A 1 89 ? -3.295 -13.146 -1.309 1.00 88.25 89 THR A O 1
ATOM 650 N N . VAL A 1 90 ? -3.795 -11.238 -0.243 1.00 95.88 90 VAL A N 1
ATOM 651 C CA . VAL A 1 90 ? -3.436 -10.358 -1.367 1.00 95.88 90 VAL A CA 1
ATOM 652 C C . VAL A 1 90 ? -1.954 -10.495 -1.725 1.00 95.88 90 VAL A C 1
ATOM 654 O O . VAL A 1 90 ? -1.085 -10.583 -0.843 1.00 95.88 90 VAL A O 1
ATOM 657 N N . GLU A 1 91 ? -1.639 -10.481 -3.021 1.00 97.12 91 GLU A N 1
ATOM 658 C CA . GLU A 1 91 ? -0.245 -10.436 -3.433 1.00 97.12 91 GLU A CA 1
ATOM 659 C C . GLU A 1 91 ? 0.366 -9.083 -3.106 1.00 97.12 91 GLU A C 1
ATOM 661 O O . GLU A 1 91 ? -0.209 -8.016 -3.328 1.00 97.12 91 GLU A O 1
ATOM 666 N N . THR A 1 92 ? 1.581 -9.130 -2.566 1.00 97.69 92 THR A N 1
ATOM 667 C CA . THR A 1 92 ? 2.312 -7.917 -2.219 1.00 97.69 92 THR A CA 1
ATOM 668 C C . THR A 1 92 ? 3.754 -7.956 -2.674 1.00 97.69 92 THR A C 1
ATOM 670 O O . THR A 1 92 ? 4.405 -9.009 -2.651 1.00 97.69 92 THR A O 1
ATOM 673 N N . VAL A 1 93 ? 4.274 -6.783 -3.037 1.00 97.94 93 VAL A N 1
ATOM 674 C CA . VAL A 1 93 ? 5.682 -6.596 -3.397 1.00 97.94 93 VAL A CA 1
ATOM 675 C C . VAL A 1 93 ? 6.261 -5.392 -2.668 1.00 97.94 93 VAL A C 1
ATOM 677 O O . VAL A 1 93 ? 5.947 -4.242 -2.979 1.00 97.94 93 VAL A O 1
ATOM 680 N N . THR A 1 94 ? 7.150 -5.664 -1.717 1.00 98.12 94 THR A N 1
ATOM 681 C CA . THR A 1 94 ? 7.950 -4.641 -1.042 1.00 98.12 94 THR A CA 1
ATOM 682 C C . THR A 1 94 ? 9.109 -4.234 -1.948 1.00 98.12 94 THR A C 1
ATOM 684 O O . THR A 1 94 ? 9.937 -5.068 -2.319 1.00 98.12 94 THR A O 1
ATOM 687 N N . VAL A 1 95 ? 9.171 -2.957 -2.326 1.00 97.88 95 VAL A N 1
ATOM 688 C CA . VAL A 1 95 ? 10.212 -2.420 -3.227 1.00 97.88 95 VAL A CA 1
ATOM 689 C C . VAL A 1 95 ? 11.142 -1.407 -2.560 1.00 97.88 95 VAL A C 1
ATOM 691 O O . VAL A 1 95 ? 12.147 -1.010 -3.155 1.00 97.88 95 VAL A O 1
ATOM 694 N N . LYS A 1 96 ? 10.816 -0.992 -1.336 1.00 97.94 96 LYS A N 1
ATOM 695 C CA . LYS A 1 96 ? 11.581 -0.045 -0.523 1.00 97.94 96 LYS A CA 1
ATOM 696 C C . LYS A 1 96 ? 11.399 -0.362 0.965 1.00 97.94 96 LYS A C 1
ATOM 698 O O . LYS A 1 96 ? 10.374 -0.929 1.329 1.00 97.94 96 LYS A O 1
ATOM 703 N N . TRP A 1 97 ? 12.391 -0.008 1.777 1.00 98.25 97 TRP A N 1
ATOM 704 C CA . TRP A 1 97 ? 12.410 -0.190 3.230 1.00 98.25 97 TRP A CA 1
ATOM 705 C C . TRP A 1 97 ? 12.628 1.147 3.922 1.00 98.25 97 TRP A C 1
ATOM 707 O O . TRP A 1 97 ? 13.602 1.847 3.622 1.00 98.25 97 TRP A O 1
ATOM 717 N N . SER A 1 98 ? 11.718 1.510 4.816 1.00 97.38 98 SER A N 1
ATOM 718 C CA . SER A 1 98 ? 11.728 2.791 5.511 1.00 97.38 98 SER A CA 1
ATOM 719 C C . SER A 1 98 ? 12.869 2.867 6.526 1.00 97.38 98 SER A C 1
ATOM 721 O O . SER A 1 98 ? 13.044 1.989 7.367 1.00 97.38 98 SER A O 1
ATOM 723 N N . LEU A 1 99 ? 13.640 3.954 6.477 1.00 97.31 99 LEU A N 1
ATOM 724 C CA . LEU A 1 99 ? 14.577 4.332 7.544 1.00 97.31 99 LEU A CA 1
ATOM 725 C C . LEU A 1 99 ? 14.040 5.510 8.378 1.00 97.31 99 LEU A C 1
ATOM 727 O O . LEU A 1 99 ? 14.610 5.878 9.403 1.00 97.31 99 LEU A O 1
ATOM 731 N N . GLY A 1 100 ? 12.931 6.095 7.935 1.00 94.75 100 GLY A N 1
ATOM 732 C CA . GLY A 1 100 ? 12.240 7.218 8.538 1.00 94.75 100 GLY A CA 1
ATOM 733 C C . GLY A 1 100 ? 11.127 7.688 7.607 1.00 94.75 100 GLY A C 1
ATOM 734 O O . GLY A 1 100 ? 11.010 7.246 6.464 1.00 94.75 100 GLY A O 1
ATOM 735 N N . ARG A 1 101 ? 10.302 8.631 8.068 1.00 95.19 101 ARG A N 1
ATOM 736 C CA . ARG A 1 101 ? 9.121 9.062 7.302 1.00 95.19 101 ARG A CA 1
ATOM 737 C C . ARG A 1 101 ? 9.461 9.661 5.930 1.00 95.19 101 ARG A C 1
ATOM 739 O O . ARG A 1 101 ? 8.604 9.686 5.060 1.00 95.19 101 ARG A O 1
ATOM 746 N N . THR A 1 102 ? 10.677 10.144 5.700 1.00 96.56 102 THR A N 1
ATOM 747 C CA . THR A 1 102 ? 11.046 10.837 4.452 1.00 96.56 102 THR A CA 1
ATOM 748 C C . THR A 1 102 ? 12.258 10.238 3.738 1.00 96.56 102 THR A C 1
ATOM 750 O O . THR A 1 102 ? 12.734 10.825 2.772 1.00 96.56 102 THR A O 1
ATOM 753 N N . PHE A 1 103 ? 12.761 9.077 4.167 1.00 96.88 103 PHE A N 1
ATOM 754 C CA . PHE A 1 103 ? 13.923 8.436 3.546 1.00 96.88 103 PHE A CA 1
ATOM 755 C C . PHE A 1 103 ? 13.875 6.910 3.689 1.00 96.88 103 PHE A C 1
ATOM 757 O O . PHE A 1 103 ? 13.396 6.369 4.685 1.00 96.88 103 PHE A O 1
ATOM 764 N N . ALA A 1 104 ? 14.357 6.209 2.662 1.00 98.00 104 ALA A N 1
ATOM 765 C CA . ALA A 1 104 ? 14.244 4.759 2.537 1.00 98.00 104 ALA A CA 1
ATOM 766 C C . ALA A 1 104 ? 15.382 4.166 1.698 1.00 98.00 104 ALA A C 1
ATOM 768 O O . ALA A 1 104 ? 15.930 4.828 0.814 1.00 98.00 104 ALA A O 1
ATOM 769 N N . ILE A 1 105 ? 15.675 2.884 1.916 1.00 98.19 105 ILE A N 1
ATOM 770 C CA . ILE A 1 105 ? 16.507 2.073 1.021 1.00 98.19 105 ILE A CA 1
ATOM 771 C C . ILE A 1 105 ? 15.588 1.465 -0.035 1.00 98.19 105 ILE A C 1
ATOM 773 O O . ILE A 1 105 ? 14.629 0.780 0.303 1.00 98.19 105 ILE A O 1
ATOM 777 N N . SER A 1 106 ? 15.868 1.696 -1.316 1.00 97.94 106 SER A N 1
ATOM 778 C CA . SER A 1 106 ? 15.011 1.231 -2.414 1.00 97.94 106 SER A CA 1
ATOM 779 C C . SER A 1 106 ? 15.728 0.243 -3.324 1.00 97.94 106 SER A C 1
ATOM 781 O O . SER A 1 106 ? 16.936 0.332 -3.547 1.00 97.94 106 SER A O 1
ATOM 783 N N . LEU A 1 107 ? 14.968 -0.685 -3.903 1.00 97.81 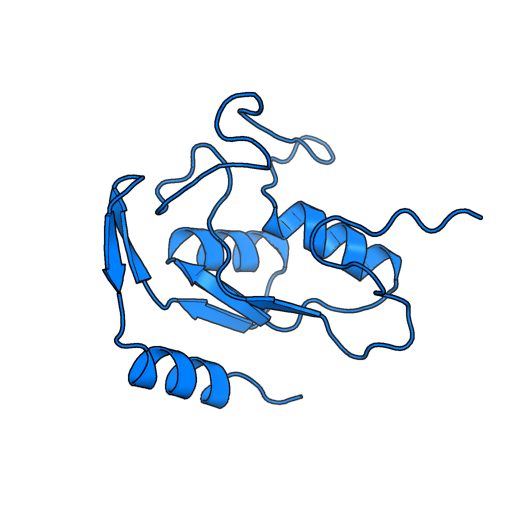107 LEU A N 1
ATOM 784 C CA . LEU A 1 107 ? 15.451 -1.473 -5.031 1.00 97.81 107 LEU A CA 1
ATOM 785 C C . LEU A 1 107 ? 15.706 -0.565 -6.241 1.00 97.81 107 LEU A C 1
ATOM 787 O O . LEU A 1 107 ? 15.017 0.433 -6.447 1.00 97.81 107 LEU A O 1
ATOM 791 N N . SER A 1 108 ? 16.647 -0.955 -7.107 1.00 97.69 108 SER A N 1
ATOM 792 C CA . SER A 1 108 ? 16.777 -0.297 -8.409 1.00 97.69 108 SER A CA 1
ATOM 793 C C . SER A 1 108 ? 15.501 -0.504 -9.241 1.00 97.69 108 SER A C 1
ATOM 795 O O . SER A 1 108 ? 14.881 -1.572 -9.144 1.00 97.69 108 SER A O 1
ATOM 797 N N . PRO A 1 109 ? 15.127 0.435 -10.132 1.00 95.31 109 PRO A N 1
ATOM 798 C CA . PRO A 1 109 ? 13.910 0.309 -10.938 1.00 95.31 109 PRO A CA 1
ATOM 799 C C . PRO A 1 109 ? 13.828 -1.001 -11.737 1.00 95.31 109 PRO A C 1
ATOM 801 O O . PRO A 1 109 ? 12.760 -1.598 -11.861 1.00 95.31 109 PRO A O 1
ATOM 804 N N . ARG A 1 110 ? 14.970 -1.499 -12.240 1.00 97.31 110 ARG A N 1
ATOM 805 C CA . ARG A 1 110 ? 15.057 -2.798 -12.931 1.00 97.31 110 ARG A CA 1
ATOM 806 C C . ARG A 1 110 ? 14.709 -3.970 -12.011 1.00 97.31 110 ARG A C 1
ATOM 808 O O . ARG A 1 110 ? 14.005 -4.883 -12.435 1.00 97.31 110 ARG A O 1
ATOM 815 N N . LYS A 1 111 ? 15.202 -3.963 -10.769 1.00 96.12 111 LYS A N 1
ATOM 816 C CA . LYS A 1 111 ? 14.932 -5.034 -9.801 1.00 96.12 111 LYS A CA 1
ATOM 817 C C . LYS A 1 111 ? 13.490 -4.975 -9.292 1.00 96.12 111 LYS A C 1
ATOM 819 O O . LYS A 1 111 ? 12.871 -6.029 -9.198 1.00 96.12 111 LYS A O 1
ATOM 824 N N . ALA A 1 112 ? 12.952 -3.777 -9.052 1.00 95.12 112 ALA A N 1
ATOM 825 C CA . ALA A 1 112 ? 11.556 -3.577 -8.663 1.00 95.12 112 ALA A CA 1
ATOM 826 C C . ALA A 1 112 ? 10.580 -4.107 -9.728 1.00 95.12 112 ALA A C 1
ATOM 828 O O . ALA A 1 112 ? 9.748 -4.951 -9.412 1.00 95.12 112 ALA A O 1
ATOM 829 N N . ARG A 1 113 ? 10.744 -3.711 -11.002 1.00 92.94 113 ARG A N 1
ATOM 830 C CA . ARG A 1 113 ? 9.889 -4.196 -12.104 1.00 92.94 113 ARG A CA 1
ATOM 831 C C . ARG A 1 113 ? 9.923 -5.709 -12.265 1.00 92.94 113 ARG A C 1
ATOM 833 O O . ARG A 1 113 ? 8.878 -6.329 -12.401 1.00 92.94 113 ARG A O 1
ATOM 840 N N . ARG A 1 114 ? 11.117 -6.309 -12.228 1.00 93.81 114 ARG A N 1
ATOM 841 C CA . ARG A 1 114 ? 11.256 -7.767 -12.326 1.00 93.81 114 ARG A CA 1
ATOM 842 C C . ARG A 1 114 ? 10.505 -8.473 -11.199 1.00 93.81 114 ARG A C 1
ATOM 844 O O . ARG A 1 114 ? 9.791 -9.427 -11.462 1.00 93.81 114 ARG A O 1
ATOM 851 N N . LEU A 1 115 ? 10.654 -7.996 -9.963 1.00 92.38 115 LEU A N 1
ATOM 852 C CA . LEU A 1 115 ? 9.988 -8.602 -8.812 1.00 92.38 115 LEU A CA 1
ATOM 853 C C . LEU A 1 115 ? 8.461 -8.473 -8.897 1.00 92.38 115 LEU A C 1
ATOM 855 O O . LEU A 1 115 ? 7.763 -9.419 -8.559 1.00 92.38 115 LEU A O 1
ATOM 859 N N . GLN A 1 116 ? 7.957 -7.332 -9.376 1.00 88.31 116 GLN A N 1
ATOM 860 C CA . GLN A 1 116 ? 6.528 -7.127 -9.625 1.00 88.31 116 GLN A CA 1
ATOM 861 C C . GLN A 1 116 ? 6.001 -8.061 -10.718 1.00 88.31 116 GLN A C 1
ATOM 863 O O . GLN A 1 116 ? 4.997 -8.727 -10.504 1.00 88.31 116 GLN A O 1
ATOM 868 N N . GLY A 1 117 ? 6.708 -8.181 -11.846 1.00 81.62 117 GLY A N 1
ATOM 869 C CA . GLY A 1 117 ? 6.311 -9.070 -12.941 1.00 81.62 117 GLY A CA 1
ATOM 870 C C . GLY A 1 117 ? 6.244 -10.547 -12.540 1.00 81.62 117 GLY A C 1
ATOM 871 O O . GLY A 1 117 ? 5.321 -11.237 -12.942 1.00 81.62 117 GLY A O 1
ATOM 872 N N . CYS A 1 118 ? 7.156 -11.027 -11.686 1.00 79.81 118 CYS A N 1
ATOM 873 C CA . CYS A 1 118 ? 7.124 -12.408 -11.173 1.00 79.81 118 CYS A CA 1
ATOM 874 C C . CYS A 1 118 ? 5.948 -12.708 -10.225 1.00 79.81 118 CYS A C 1
ATOM 876 O O . CYS A 1 118 ? 5.777 -13.853 -9.816 1.00 79.81 118 CYS A O 1
ATOM 878 N N . LYS A 1 119 ? 5.207 -11.682 -9.800 1.00 78.25 119 LYS A N 1
ATOM 879 C CA . LYS A 1 119 ? 4.104 -11.777 -8.838 1.00 78.25 119 LYS A CA 1
ATOM 880 C C . LYS A 1 119 ? 2.729 -11.591 -9.474 1.00 78.25 119 LYS A C 1
ATOM 882 O O . LYS A 1 119 ? 1.726 -11.766 -8.794 1.00 78.25 119 LYS A O 1
ATOM 887 N N . VAL A 1 120 ? 2.685 -11.221 -10.748 1.00 73.81 120 VAL A N 1
ATOM 888 C CA . VAL A 1 120 ? 1.451 -11.015 -11.501 1.00 73.81 120 VAL A CA 1
ATOM 889 C C . VAL A 1 120 ? 1.179 -12.288 -12.299 1.00 73.81 120 VAL A C 1
ATOM 891 O O . VAL A 1 120 ? 1.824 -12.534 -13.314 1.00 73.81 120 VAL A O 1
ATOM 894 N N . HIS A 1 121 ? 0.248 -13.105 -11.809 1.00 63.31 121 HIS A N 1
ATOM 895 C CA . HIS A 1 121 ? -0.304 -14.263 -12.515 1.00 63.31 121 HIS A CA 1
ATOM 896 C C . HIS A 1 121 ? -1.829 -14.103 -12.544 1.00 63.31 121 HIS A C 1
ATOM 898 O O . HIS A 1 121 ? -2.532 -14.677 -11.715 1.00 63.31 121 HIS A O 1
ATOM 904 N N . ILE A 1 122 ? -2.312 -13.236 -13.428 1.00 56.91 122 ILE A N 1
ATOM 905 C CA . ILE A 1 122 ? -3.735 -13.053 -13.746 1.00 56.91 122 ILE A CA 1
ATOM 906 C C . ILE A 1 122 ? -3.939 -13.393 -15.212 1.00 56.91 122 ILE A C 1
ATOM 908 O O . ILE A 1 122 ? -3.030 -13.050 -16.006 1.00 56.91 122 ILE A O 1
#

Foldseek 3Di:
DPPPADPVRGPDALVDQADEAEADWADAPWLTAQHYAPDPVPDRFDDDVNDTGHPLLVVQVVCVVRVHHHQEYEHAPRRQVRNCVRRPPHHYYHAWYHPGHHDTHGDDPVVRVVRVVVRDDD

Radius of gyration: 14.51 Å; chains: 1; bounding box: 43×32×31 Å

Sequence (122 aa):
MEHHAPMALGGLDGSFDAVFLIGFHAMAGAKGVLSHTMSSRHIYRVLLNGSEIGEIGIESLIAGYYGVPVALVTGDEAATKEARSLLGTVETVTVKWSLGRTFAISLSPRKARRLQGCKVHI

pLDDT: mean 91.84, std 13.05, range [37.06, 98.44]